Protein AF-A0A4Q2TWK3-F1 (afdb_monomer)

pLDDT: mean 90.63, std 3.58, range [76.75, 95.5]

Radius of gyration: 22.57 Å; Cα contacts (8 Å, |Δi|>4): 36; chains: 1; bounding box: 46×16×58 Å

Sequence (86 aa):
SGLFVGFVLGLQGYYTLQRYGSAEALGLLVALSLLRELGPVVTALLFAGRAGTALTAEIGLMKAGEQLSAMEMMAVDPVKRILAPR

Secondary structure (DSSP, 8-state):
-HHHHHHHHHHHHHHHHHHTT-GGGHHHHHHHHIIIIIHHHHHHHHHIIIIIHHHHHHHHHHHHTTHHHHHHHTT--HIIIIITT-

Structure (mmCIF, N/CA/C/O backbone):
data_AF-A0A4Q2TWK3-F1
#
_entry.id   AF-A0A4Q2TWK3-F1
#
loop_
_atom_site.group_PDB
_atom_site.id
_atom_site.type_symbol
_atom_site.label_atom_id
_atom_site.label_alt_id
_atom_site.label_comp_id
_atom_site.label_asym_id
_atom_site.label_entity_id
_atom_site.label_seq_id
_atom_site.pdbx_PDB_ins_code
_atom_site.Cartn_x
_atom_site.Cartn_y
_atom_site.Cartn_z
_atom_site.occupancy
_atom_site.B_iso_or_equiv
_atom_site.auth_seq_id
_atom_site.auth_comp_id
_atom_site.auth_asym_id
_atom_site.auth_atom_id
_atom_site.pdbx_PDB_model_num
ATOM 1 N N . SER A 1 1 ? 2.869 -0.712 9.406 1.00 78.56 1 SER A N 1
ATOM 2 C CA . SER A 1 1 ? 1.871 0.378 9.475 1.00 78.56 1 SER A CA 1
ATOM 3 C C . SER A 1 1 ? 0.494 -0.097 9.919 1.00 78.56 1 SER A C 1
ATOM 5 O O . SER A 1 1 ? -0.039 0.491 10.848 1.00 78.56 1 SER A O 1
ATOM 7 N N . GLY A 1 2 ? -0.063 -1.172 9.339 1.00 85.56 2 GLY A N 1
ATOM 8 C CA . GLY A 1 2 ? -1.419 -1.646 9.676 1.00 85.56 2 GLY A CA 1
ATOM 9 C C . GLY A 1 2 ? -1.660 -1.974 11.157 1.00 85.56 2 GLY A C 1
ATOM 10 O O . GLY A 1 2 ? -2.706 -1.619 11.683 1.00 85.56 2 GLY A O 1
ATOM 11 N N . LEU A 1 3 ? -0.673 -2.554 11.854 1.00 90.69 3 LEU A N 1
ATOM 12 C CA . LEU A 1 3 ? -0.771 -2.858 13.290 1.00 90.69 3 LEU A CA 1
ATOM 13 C C . LEU A 1 3 ? -1.044 -1.602 14.141 1.00 90.69 3 LEU A C 1
ATOM 15 O O . LEU A 1 3 ? -1.957 -1.591 14.959 1.00 90.69 3 LEU A O 1
ATOM 19 N N . PHE A 1 4 ? -0.287 -0.523 13.915 1.00 91.69 4 PHE A N 1
ATOM 20 C CA . PHE A 1 4 ? -0.458 0.730 14.656 1.00 91.69 4 PHE A CA 1
ATOM 21 C C . PHE A 1 4 ? -1.791 1.409 14.339 1.00 91.69 4 PHE A C 1
ATOM 23 O O . PHE A 1 4 ? -2.452 1.898 15.249 1.00 91.69 4 PHE A O 1
ATOM 30 N N . VAL A 1 5 ? -2.220 1.382 13.073 1.00 90.19 5 VAL A N 1
ATOM 31 C CA . VAL A 1 5 ? -3.537 1.900 12.669 1.00 90.19 5 VAL A CA 1
ATOM 32 C C . VAL A 1 5 ? -4.656 1.128 13.375 1.00 90.19 5 VAL A C 1
ATOM 34 O O . VAL A 1 5 ? -5.564 1.745 13.922 1.00 90.19 5 VAL A O 1
ATOM 37 N N . GLY A 1 6 ? -4.555 -0.204 13.439 1.00 90.69 6 GLY A N 1
ATOM 38 C CA . GLY A 1 6 ? -5.513 -1.058 14.144 1.00 90.69 6 GLY A CA 1
ATOM 39 C C . GLY A 1 6 ? -5.571 -0.797 15.651 1.00 90.69 6 GLY A C 1
ATOM 40 O O . GLY A 1 6 ? -6.664 -0.702 16.203 1.00 90.69 6 GLY A O 1
ATOM 41 N N . PHE A 1 7 ? -4.424 -0.611 16.314 1.00 92.06 7 PHE A N 1
ATOM 42 C CA . PHE A 1 7 ? -4.399 -0.275 17.743 1.00 92.06 7 PHE A CA 1
ATOM 43 C C . PHE A 1 7 ? -5.043 1.079 18.044 1.00 92.06 7 PHE A C 1
ATOM 45 O O . PHE A 1 7 ? -5.830 1.181 18.984 1.00 92.06 7 PHE A O 1
ATOM 52 N N . VAL A 1 8 ? -4.758 2.104 17.234 1.00 93.25 8 VAL A N 1
ATOM 53 C CA . VAL A 1 8 ? -5.362 3.434 17.406 1.00 93.25 8 VAL A CA 1
ATOM 54 C C . VAL A 1 8 ? -6.876 3.373 17.188 1.00 93.25 8 VAL A C 1
ATOM 56 O O . VAL A 1 8 ? -7.630 3.898 18.005 1.00 93.25 8 VAL A O 1
ATOM 59 N N . LEU A 1 9 ? -7.338 2.674 16.146 1.00 91.38 9 LEU A N 1
ATOM 60 C CA . LEU A 1 9 ? -8.768 2.479 15.881 1.00 91.38 9 LEU A CA 1
ATOM 61 C C . LEU A 1 9 ? -9.483 1.698 16.977 1.00 91.38 9 LEU A C 1
ATOM 63 O O . LEU A 1 9 ? -10.586 2.074 17.359 1.00 91.38 9 LEU A O 1
ATOM 67 N N . GLY A 1 10 ? -8.867 0.634 17.491 1.00 90.62 10 GLY A N 1
ATOM 68 C CA . GLY A 1 10 ? -9.434 -0.152 18.581 1.00 90.62 10 GLY A CA 1
ATOM 69 C C . GLY A 1 10 ? -9.596 0.677 19.853 1.00 90.62 10 GLY A C 1
ATOM 70 O O . GLY A 1 10 ? -10.667 0.674 20.455 1.00 90.62 10 GLY A O 1
ATOM 71 N N . LEU A 1 11 ? -8.568 1.446 20.226 1.00 92.75 11 LEU A N 1
ATOM 72 C CA . LEU A 1 11 ? -8.608 2.296 21.416 1.00 92.75 11 LEU A CA 1
ATOM 73 C C . LEU A 1 11 ? -9.640 3.427 21.276 1.00 92.75 11 LEU A C 1
ATOM 75 O O . LEU A 1 11 ? -10.476 3.623 22.156 1.00 92.75 11 LEU A O 1
ATOM 79 N N . GLN A 1 12 ? -9.614 4.152 20.155 1.00 91.19 12 GLN A N 1
ATOM 80 C CA . GLN A 1 12 ? -10.537 5.261 19.905 1.00 91.19 12 GLN A CA 1
ATOM 81 C C . GLN A 1 12 ? -11.982 4.768 19.745 1.00 91.19 12 GLN A C 1
ATOM 83 O O . GLN A 1 12 ? -12.911 5.373 20.281 1.00 91.19 12 GLN A O 1
ATOM 88 N N . GL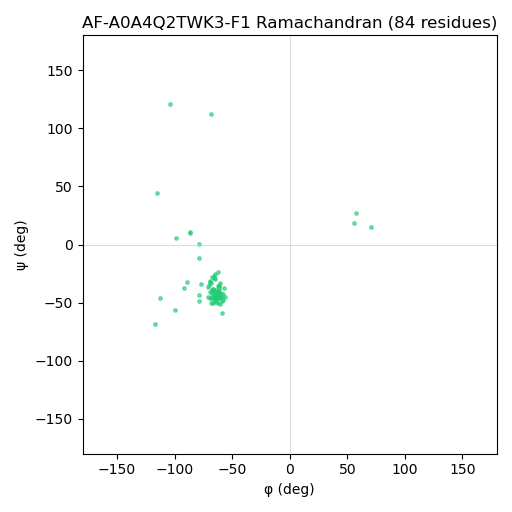Y A 1 13 ? -12.168 3.646 19.046 1.00 90.69 13 GLY A N 1
ATOM 89 C CA . GLY A 1 13 ? -13.458 2.986 18.885 1.00 90.69 13 GLY A CA 1
ATOM 90 C C . GLY A 1 13 ? -14.041 2.565 20.229 1.00 90.69 13 GLY A C 1
ATOM 91 O O . GLY A 1 13 ? -15.207 2.847 20.495 1.00 90.69 13 GLY A O 1
ATOM 92 N N . TYR A 1 14 ? -13.226 1.982 21.115 1.00 91.06 14 TYR A N 1
ATOM 93 C CA . TYR A 1 14 ? -13.673 1.560 22.441 1.00 91.06 14 TYR A CA 1
ATOM 94 C C . TYR A 1 14 ? -14.223 2.735 23.255 1.00 91.06 14 TYR A C 1
ATOM 96 O O . TYR A 1 14 ? -15.347 2.656 23.749 1.00 91.06 14 TYR A O 1
ATOM 104 N N . TYR A 1 15 ? -13.498 3.856 23.328 1.00 90.50 15 TYR A N 1
ATOM 105 C CA . TYR A 1 15 ? -13.972 5.039 24.056 1.00 90.50 15 TYR A CA 1
ATOM 106 C C .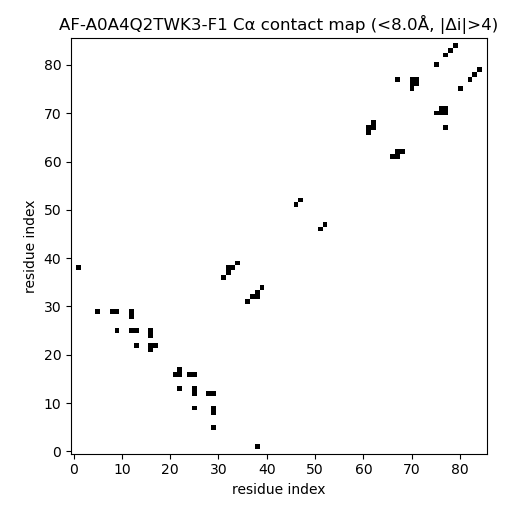 TYR A 1 15 ? -15.275 5.616 23.491 1.00 90.50 15 TYR A C 1
ATOM 108 O O . TYR A 1 15 ? -16.122 6.082 24.255 1.00 90.50 15 TYR A O 1
ATOM 116 N N . THR A 1 16 ? -15.461 5.580 22.170 1.00 88.31 16 THR A N 1
ATOM 117 C CA . THR A 1 16 ? -16.707 6.029 21.535 1.00 88.31 16 THR A CA 1
ATOM 118 C C . THR A 1 16 ? -17.866 5.089 21.863 1.00 88.31 16 THR A C 1
ATOM 120 O O . THR A 1 16 ? -18.909 5.547 22.321 1.00 88.31 16 THR A O 1
ATOM 123 N N . LEU A 1 17 ? -17.692 3.778 21.684 1.00 88.56 17 LEU A N 1
ATOM 124 C CA . LEU A 1 17 ? -18.743 2.775 21.898 1.00 88.56 17 LEU A CA 1
ATOM 125 C C . LEU A 1 17 ? -19.114 2.606 23.378 1.00 88.56 17 LEU A C 1
ATOM 127 O O . LEU A 1 17 ? -20.283 2.374 23.693 1.00 88.56 17 LEU A O 1
ATOM 131 N N . GLN A 1 18 ? -18.158 2.794 24.291 1.00 89.75 18 GLN A N 1
ATOM 132 C CA . GLN A 1 18 ? -18.401 2.761 25.733 1.00 89.75 18 GLN A CA 1
ATOM 133 C C . GLN A 1 18 ? -19.383 3.858 26.175 1.00 89.75 18 GLN A C 1
ATOM 135 O O . GLN A 1 18 ? -20.214 3.612 27.046 1.00 89.75 18 GLN A O 1
ATOM 140 N N . ARG A 1 19 ? -19.360 5.041 25.541 1.00 83.75 19 ARG A N 1
ATOM 141 C CA . ARG A 1 19 ? -20.311 6.134 25.836 1.00 83.75 19 ARG A CA 1
ATOM 142 C C . ARG A 1 19 ? -21.754 5.797 25.468 1.00 83.75 19 ARG A C 1
ATOM 144 O O . ARG A 1 19 ? -22.669 6.333 26.080 1.00 83.75 19 ARG A O 1
ATOM 151 N N . TYR A 1 20 ? -21.949 4.912 24.495 1.00 85.00 20 TYR A N 1
ATOM 152 C CA . TYR A 1 20 ? -23.265 4.448 24.053 1.00 85.00 20 TYR A CA 1
ATOM 153 C C . TYR A 1 20 ? -23.651 3.086 24.653 1.00 85.00 20 TYR A C 1
ATOM 155 O O . TYR A 1 20 ? -24.675 2.525 24.277 1.00 85.00 20 TYR A O 1
ATOM 163 N N . GLY A 1 21 ? -22.836 2.536 25.563 1.00 84.69 21 GLY A N 1
ATOM 164 C CA . GLY A 1 21 ? -23.083 1.238 26.197 1.00 84.69 21 GLY A CA 1
ATOM 165 C C . GLY A 1 21 ? -22.922 0.023 25.273 1.00 84.69 21 GLY A C 1
ATOM 166 O O . GLY A 1 21 ? -23.352 -1.063 25.638 1.00 84.69 21 GLY A O 1
ATOM 167 N N . SER A 1 22 ? -22.301 0.176 24.096 1.00 85.94 22 SER A N 1
ATOM 168 C CA . SER A 1 22 ? -22.213 -0.867 23.056 1.00 85.94 22 SER A CA 1
ATOM 169 C C . SER A 1 22 ? -20.771 -1.339 22.815 1.00 85.94 22 SER A C 1
ATOM 171 O O . SER A 1 22 ? -20.310 -1.479 21.687 1.00 85.94 22 SER A O 1
ATOM 173 N N . ALA A 1 23 ? -20.008 -1.572 23.886 1.00 82.00 23 ALA A N 1
ATOM 174 C CA . ALA A 1 23 ? -18.600 -1.975 23.779 1.00 82.00 23 ALA A CA 1
ATOM 175 C C . ALA A 1 23 ? -18.396 -3.328 23.056 1.00 82.00 23 ALA A C 1
ATOM 177 O O . ALA A 1 23 ? -17.339 -3.556 22.469 1.00 82.00 23 ALA A O 1
ATOM 178 N N . GLU A 1 24 ? -19.409 -4.199 23.038 1.00 86.75 24 GLU A N 1
ATOM 179 C CA . GLU A 1 24 ? -19.373 -5.502 22.357 1.00 86.75 24 GLU A CA 1
ATOM 180 C C . GLU A 1 24 ? -19.304 -5.378 20.824 1.00 86.75 24 GLU A C 1
ATOM 182 O O . GLU A 1 24 ? -18.711 -6.224 20.154 1.00 86.75 24 GLU A O 1
ATOM 187 N N . ALA A 1 25 ? -19.831 -4.288 20.251 1.00 88.19 25 ALA A N 1
ATOM 188 C CA . ALA A 1 25 ? -19.814 -4.048 18.806 1.00 88.19 25 ALA A CA 1
ATOM 189 C C . ALA A 1 25 ? -18.460 -3.527 18.278 1.00 88.19 25 ALA A C 1
ATOM 191 O O . ALA A 1 25 ? -18.308 -3.304 17.073 1.00 88.19 25 ALA A O 1
ATOM 192 N N . LEU A 1 26 ? -17.453 -3.362 19.147 1.00 89.19 26 LEU A N 1
ATOM 193 C CA . LEU A 1 26 ? -16.132 -2.843 18.784 1.00 89.19 26 LEU A CA 1
ATOM 194 C C . LEU A 1 26 ? -15.462 -3.650 17.665 1.00 89.19 26 LEU A C 1
ATOM 196 O O . LEU A 1 26 ? -14.931 -3.069 16.719 1.00 89.19 26 LEU A O 1
ATOM 200 N N . GLY A 1 27 ? -15.503 -4.983 17.751 1.00 89.19 27 GLY A N 1
ATOM 201 C CA . GLY A 1 27 ? -14.874 -5.854 16.754 1.00 89.19 27 GLY A CA 1
ATOM 202 C C . GLY A 1 27 ? -15.489 -5.690 15.363 1.00 89.19 27 GLY A C 1
ATOM 203 O O . GLY A 1 27 ? -14.766 -5.626 14.369 1.00 89.19 27 GLY A O 1
ATOM 204 N N . LEU A 1 28 ? -16.816 -5.545 15.299 1.00 90.88 28 LEU A N 1
ATOM 205 C CA . LEU A 1 28 ? -17.548 -5.350 14.049 1.00 90.88 28 LEU A CA 1
ATOM 206 C C . LEU A 1 28 ? -17.220 -3.993 13.415 1.00 90.88 28 LEU A C 1
ATOM 208 O O . LEU A 1 28 ? -16.977 -3.924 12.210 1.00 90.88 28 LEU A O 1
ATOM 212 N N . LEU A 1 29 ? -17.149 -2.935 14.229 1.00 89.44 29 LEU A N 1
ATOM 213 C CA . LEU A 1 29 ? -16.761 -1.601 13.770 1.00 89.44 29 LEU A CA 1
ATOM 214 C 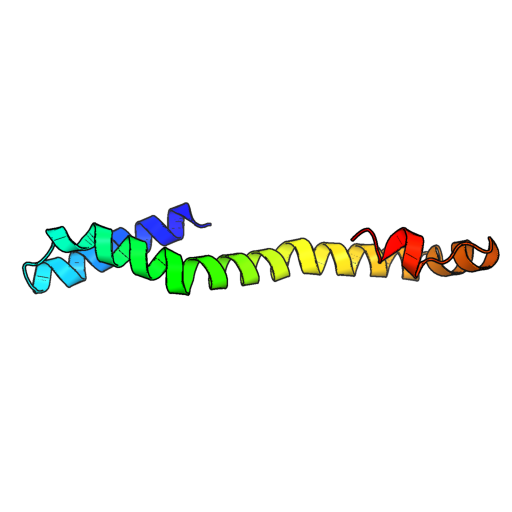C . LEU A 1 29 ? -15.342 -1.607 13.187 1.00 89.44 29 LEU A C 1
ATOM 216 O O . LEU A 1 29 ? -15.143 -1.179 12.052 1.00 89.44 29 LEU A O 1
ATOM 220 N N . VAL A 1 30 ? -14.367 -2.151 13.920 1.00 90.50 30 VAL A N 1
ATOM 221 C CA . VAL A 1 30 ? -12.967 -2.188 13.469 1.00 90.50 30 VAL A CA 1
ATOM 222 C C . VAL A 1 30 ? -12.817 -3.017 12.190 1.00 90.50 30 VAL A C 1
ATOM 224 O O . VAL A 1 30 ? -12.150 -2.577 11.253 1.00 90.50 30 VAL A O 1
ATOM 227 N N . ALA A 1 31 ? -13.462 -4.185 12.113 1.00 90.62 31 ALA A N 1
ATOM 228 C CA . ALA A 1 31 ? -13.391 -5.050 10.939 1.00 90.62 31 ALA A CA 1
ATOM 229 C C . ALA A 1 31 ? -13.990 -4.386 9.690 1.00 90.62 31 ALA A C 1
ATOM 231 O O . ALA A 1 31 ? -13.360 -4.390 8.631 1.00 90.62 31 ALA A O 1
ATOM 232 N N . LEU A 1 32 ? -15.177 -3.781 9.805 1.00 91.94 32 LEU A N 1
ATOM 233 C CA . LEU A 1 32 ? -15.840 -3.126 8.675 1.00 91.94 32 LEU A CA 1
ATOM 234 C C . LEU A 1 32 ? -15.067 -1.897 8.192 1.00 91.94 32 LEU A C 1
ATOM 236 O O . LEU A 1 32 ? -14.855 -1.758 6.986 1.00 91.94 32 LEU A O 1
ATOM 240 N N . SER A 1 33 ? -14.599 -1.044 9.107 1.00 90.62 33 SER A N 1
ATOM 241 C CA . SER A 1 33 ? -13.827 0.152 8.753 1.00 90.62 33 SER A CA 1
ATOM 242 C C . SER A 1 33 ? -12.490 -0.192 8.091 1.00 90.62 33 SER A C 1
ATOM 244 O O . SER A 1 33 ? -12.091 0.462 7.125 1.00 90.62 33 SER A O 1
ATOM 246 N N . LEU A 1 34 ? -11.798 -1.238 8.558 1.00 91.94 34 LEU A N 1
ATOM 247 C CA . LEU A 1 34 ? -10.546 -1.680 7.942 1.00 91.94 34 LEU A CA 1
ATOM 248 C C . LEU A 1 34 ? -10.770 -2.330 6.575 1.00 91.94 34 LEU A C 1
ATOM 250 O O . LEU A 1 34 ? -10.040 -2.015 5.641 1.00 91.94 34 LEU A O 1
ATOM 254 N N . LEU A 1 35 ? -11.759 -3.213 6.428 1.00 92.88 35 LEU A N 1
ATOM 255 C CA . LEU A 1 35 ? -11.975 -3.929 5.166 1.00 92.88 35 LEU A CA 1
ATOM 256 C C . LEU A 1 35 ? -12.515 -3.029 4.051 1.00 92.88 35 LEU A C 1
ATOM 258 O O . LEU A 1 35 ? -12.144 -3.220 2.895 1.00 92.88 35 LEU A O 1
ATOM 262 N N . ARG A 1 36 ? -13.391 -2.069 4.372 1.00 92.38 36 ARG A N 1
ATOM 263 C CA . ARG A 1 36 ? -14.059 -1.247 3.351 1.00 92.38 36 ARG A CA 1
ATOM 264 C C . ARG A 1 36 ? -13.339 0.046 3.016 1.00 92.38 36 ARG A C 1
ATOM 266 O O . ARG A 1 36 ? -13.357 0.448 1.859 1.00 92.38 36 ARG A O 1
ATOM 273 N N . GLU A 1 37 ? -12.740 0.699 4.003 1.00 93.12 37 GLU A N 1
ATOM 274 C CA . GLU A 1 37 ? -12.257 2.069 3.829 1.00 93.12 37 GLU A CA 1
ATOM 275 C C . GLU A 1 37 ? -10.744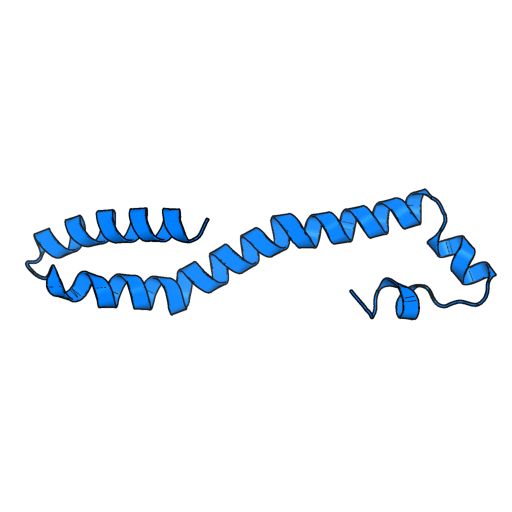 2.130 3.994 1.00 93.12 37 GLU A C 1
ATOM 277 O O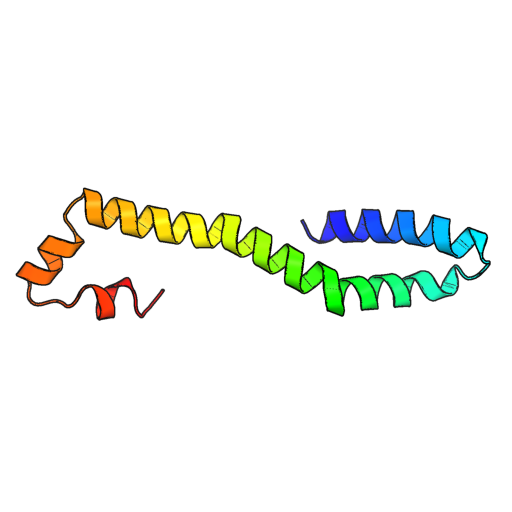 . GLU A 1 37 ? -9.998 2.346 3.039 1.00 93.12 37 GLU A O 1
ATOM 282 N N . LEU A 1 38 ? -10.268 1.901 5.214 1.00 90.88 38 LEU A N 1
ATOM 283 C CA . LEU A 1 38 ? -8.899 2.256 5.568 1.00 90.88 38 LEU A CA 1
ATOM 284 C C . LEU A 1 38 ? -7.866 1.267 5.034 1.00 90.88 38 LEU A C 1
ATOM 286 O O . LEU A 1 38 ? -6.774 1.683 4.657 1.00 90.88 38 LEU A O 1
ATOM 290 N N . GLY A 1 39 ? -8.192 -0.022 4.963 1.00 91.31 39 GLY A N 1
ATOM 291 C CA . GLY A 1 39 ? -7.299 -1.054 4.440 1.00 91.31 39 GLY A CA 1
ATOM 292 C C . GLY A 1 39 ? -6.877 -0.780 2.997 1.00 91.31 39 GLY A C 1
ATOM 293 O O . GLY A 1 39 ? -5.677 -0.622 2.753 1.00 91.31 39 GLY A O 1
ATOM 294 N N . PRO A 1 40 ? -7.823 -0.666 2.046 1.00 94.44 40 PRO A N 1
ATOM 295 C CA . PRO A 1 40 ? -7.506 -0.373 0.651 1.00 94.44 40 PRO A CA 1
ATOM 296 C C . PRO A 1 40 ? -6.796 0.974 0.474 1.00 94.44 40 PRO A C 1
ATOM 298 O O . PRO A 1 40 ? -5.764 1.037 -0.193 1.00 94.44 40 PRO A O 1
ATOM 301 N N . VAL A 1 41 ? -7.292 2.037 1.120 1.00 95.44 41 VAL A N 1
ATOM 302 C CA . VAL A 1 41 ? -6.759 3.399 0.949 1.00 95.44 41 VAL A CA 1
ATOM 303 C C . VAL A 1 41 ? -5.336 3.520 1.490 1.00 95.44 41 VAL A C 1
ATOM 305 O O . VAL A 1 41 ? -4.436 3.971 0.780 1.00 95.44 41 VAL A O 1
ATOM 308 N N . VAL A 1 42 ? -5.093 3.084 2.728 1.00 93.75 42 VAL A N 1
ATOM 309 C CA . VAL A 1 42 ? -3.764 3.197 3.349 1.00 93.75 42 VAL A CA 1
ATOM 310 C C . VAL A 1 42 ? -2.760 2.301 2.629 1.00 93.75 42 VAL A C 1
ATOM 312 O O . VAL A 1 42 ? -1.617 2.707 2.422 1.00 93.75 42 VAL A O 1
ATOM 315 N N . THR A 1 43 ? -3.174 1.105 2.204 1.00 93.50 43 THR A N 1
ATOM 316 C CA . THR A 1 43 ? -2.290 0.190 1.470 1.00 93.50 43 THR A CA 1
ATOM 317 C C . THR A 1 43 ? -1.911 0.764 0.109 1.00 93.50 43 THR A C 1
ATOM 319 O O . THR A 1 43 ? -0.729 0.766 -0.227 1.00 93.50 43 THR A O 1
ATOM 322 N N . ALA A 1 44 ? -2.870 1.321 -0.637 1.00 94.69 44 ALA A N 1
ATOM 323 C CA . ALA A 1 44 ? -2.609 1.962 -1.924 1.00 94.69 44 ALA A CA 1
ATOM 324 C C . ALA A 1 44 ? -1.664 3.167 -1.790 1.00 94.69 44 ALA A C 1
ATOM 326 O O . ALA A 1 44 ? -0.705 3.280 -2.552 1.00 94.69 44 ALA A O 1
ATOM 327 N N . LEU A 1 45 ? -1.874 4.029 -0.789 1.00 95.31 45 LEU A N 1
ATOM 328 C CA . LEU A 1 45 ? -1.007 5.186 -0.537 1.00 95.31 45 LEU A CA 1
ATOM 329 C C . LEU A 1 45 ? 0.425 4.771 -0.177 1.00 95.31 45 LEU A C 1
ATOM 331 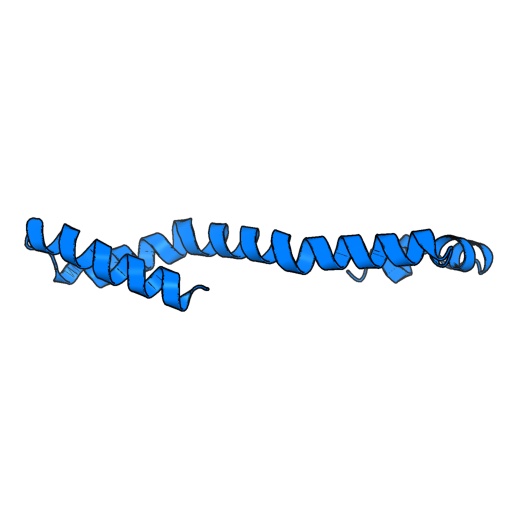O O . LEU A 1 45 ? 1.388 5.317 -0.716 1.00 95.31 45 LEU A O 1
ATOM 335 N N . LEU A 1 46 ? 0.581 3.784 0.710 1.00 94.44 46 LEU A N 1
ATOM 336 C CA . LEU A 1 46 ? 1.902 3.282 1.096 1.00 94.44 46 LEU A CA 1
ATOM 337 C C . LEU A 1 46 ? 2.608 2.581 -0.069 1.00 94.44 46 LEU A C 1
ATOM 339 O O . LEU A 1 46 ? 3.817 2.747 -0.235 1.00 94.44 46 LEU A O 1
ATOM 343 N N . PHE A 1 47 ? 1.865 1.829 -0.885 1.00 95.12 47 PHE A N 1
ATOM 344 C CA . PHE A 1 47 ? 2.397 1.175 -2.076 1.00 95.12 47 PHE A CA 1
ATOM 345 C C . PHE A 1 47 ? 2.870 2.201 -3.109 1.00 95.12 47 PHE A C 1
ATOM 347 O O . PHE A 1 47 ? 4.018 2.136 -3.548 1.00 95.12 47 PHE A O 1
ATOM 354 N N . ALA A 1 48 ? 2.045 3.200 -3.432 1.00 95.00 48 ALA A N 1
ATOM 355 C CA . ALA A 1 48 ? 2.420 4.278 -4.343 1.00 95.00 48 ALA A CA 1
ATOM 356 C C . ALA A 1 48 ? 3.663 5.037 -3.844 1.00 95.00 48 ALA A C 1
ATOM 358 O O . ALA A 1 48 ? 4.589 5.290 -4.613 1.00 95.00 48 ALA A O 1
ATOM 359 N N . GLY A 1 49 ? 3.727 5.328 -2.541 1.00 93.62 49 GLY A N 1
ATOM 360 C CA . GLY A 1 49 ? 4.847 6.049 -1.939 1.00 93.62 49 GLY A CA 1
ATOM 361 C C . GLY A 1 49 ? 6.168 5.275 -1.918 1.00 93.62 49 GLY A C 1
ATOM 362 O O . GLY A 1 49 ? 7.225 5.891 -2.021 1.00 93.62 49 GLY A O 1
ATOM 363 N N . ARG A 1 50 ? 6.143 3.943 -1.782 1.00 92.88 50 ARG A N 1
ATOM 364 C CA . ARG A 1 50 ? 7.358 3.106 -1.696 1.00 92.88 50 ARG A CA 1
ATOM 365 C C . ARG A 1 50 ? 7.713 2.434 -3.018 1.00 92.88 50 ARG A C 1
ATOM 367 O O . ARG A 1 50 ? 8.831 2.583 -3.491 1.00 92.88 50 ARG A O 1
ATOM 374 N N . ALA A 1 51 ? 6.786 1.669 -3.584 1.00 91.88 51 ALA A N 1
ATOM 375 C CA . ALA A 1 51 ? 7.026 0.900 -4.799 1.00 91.88 51 ALA A CA 1
ATOM 376 C C . ALA A 1 51 ? 6.960 1.795 -6.043 1.00 91.88 51 ALA A C 1
ATOM 378 O O . ALA A 1 51 ? 7.838 1.716 -6.895 1.00 91.88 51 ALA A O 1
ATOM 379 N N . GLY A 1 52 ? 5.975 2.699 -6.117 1.00 92.31 52 GLY A N 1
ATOM 380 C CA . GLY A 1 52 ? 5.830 3.616 -7.255 1.00 92.31 52 GLY A CA 1
ATOM 381 C C . GLY A 1 52 ? 7.022 4.564 -7.416 1.00 92.31 52 GLY A C 1
ATOM 382 O O . GLY A 1 52 ? 7.519 4.771 -8.525 1.00 92.31 52 GLY A O 1
ATOM 383 N N . THR A 1 53 ? 7.539 5.093 -6.304 1.00 94.38 53 THR A N 1
ATOM 384 C CA . THR A 1 53 ? 8.731 5.956 -6.316 1.00 94.38 53 THR A CA 1
ATOM 385 C C . THR A 1 53 ? 9.997 5.183 -6.681 1.00 94.38 53 THR A C 1
ATOM 387 O O . THR A 1 53 ? 10.784 5.680 -7.482 1.00 94.38 53 THR A O 1
ATOM 390 N N . ALA A 1 54 ? 10.171 3.959 -6.170 1.00 94.31 54 ALA A N 1
ATOM 391 C CA . ALA A 1 54 ? 11.301 3.099 -6.519 1.00 94.31 54 ALA A CA 1
ATOM 392 C C . ALA A 1 54 ? 11.308 2.730 -8.012 1.00 94.31 54 ALA A C 1
ATOM 394 O O . ALA A 1 54 ? 12.340 2.873 -8.663 1.00 94.31 54 ALA A O 1
ATOM 395 N N . LEU A 1 55 ? 10.154 2.346 -8.569 1.00 93.50 55 LEU A N 1
ATOM 396 C CA . LEU A 1 55 ? 9.991 2.064 -10.001 1.00 93.50 55 LEU A CA 1
ATOM 397 C C . LEU A 1 55 ? 10.341 3.282 -10.862 1.00 93.50 55 LEU A C 1
ATOM 399 O O . LEU A 1 55 ? 11.079 3.176 -11.841 1.00 93.50 55 LEU A O 1
ATOM 403 N N . THR A 1 56 ? 9.851 4.459 -10.470 1.00 93.50 56 THR A N 1
ATOM 404 C CA . THR A 1 56 ? 10.134 5.708 -11.190 1.00 93.50 56 THR A CA 1
ATOM 405 C C . THR A 1 56 ? 11.622 6.063 -11.124 1.00 93.50 56 THR A C 1
ATOM 407 O O . THR A 1 56 ? 12.204 6.467 -12.131 1.00 93.50 56 THR A O 1
ATOM 410 N N . ALA A 1 57 ? 12.258 5.886 -9.963 1.00 94.69 57 ALA A N 1
ATOM 411 C CA . ALA A 1 57 ? 13.683 6.142 -9.782 1.00 94.69 57 ALA A CA 1
ATOM 412 C C . ALA A 1 57 ? 14.557 5.173 -10.593 1.00 94.69 57 ALA A C 1
ATOM 414 O O . ALA A 1 57 ? 15.539 5.605 -11.193 1.00 94.69 57 ALA A O 1
ATOM 415 N N . GLU A 1 58 ? 14.190 3.891 -10.660 1.00 92.50 58 GLU A N 1
ATOM 416 C CA . GLU A 1 58 ? 14.905 2.884 -11.449 1.00 92.50 58 GLU A CA 1
ATOM 417 C C . GLU A 1 58 ? 14.878 3.233 -12.944 1.00 92.50 58 GLU A C 1
ATOM 419 O O . GLU A 1 58 ? 15.928 3.330 -13.576 1.00 92.50 58 GLU A O 1
ATOM 424 N N . ILE A 1 59 ? 13.696 3.525 -13.498 1.00 91.56 59 ILE A N 1
ATOM 425 C CA . ILE A 1 59 ? 13.557 3.930 -14.907 1.00 91.56 59 ILE A CA 1
ATOM 426 C C . ILE A 1 59 ? 14.300 5.248 -15.169 1.00 91.56 59 ILE A C 1
ATOM 428 O O . ILE A 1 59 ? 14.978 5.389 -16.189 1.00 91.56 59 ILE A O 1
ATOM 432 N N . GLY A 1 60 ? 14.213 6.204 -14.240 1.00 93.94 60 GLY A N 1
ATOM 433 C CA . GLY A 1 60 ? 14.939 7.470 -14.316 1.00 93.94 60 GLY A CA 1
ATOM 434 C C . GLY A 1 60 ? 16.457 7.281 -14.371 1.00 93.94 60 GLY A C 1
ATOM 435 O O . GLY A 1 60 ? 17.119 7.914 -15.193 1.00 93.94 60 GLY A O 1
ATOM 436 N N . LEU A 1 61 ? 17.001 6.369 -13.561 1.00 95.50 61 LEU A N 1
ATOM 437 C CA . LEU A 1 61 ? 18.423 6.026 -13.556 1.00 95.50 61 LEU A CA 1
ATOM 438 C C . LEU A 1 61 ? 18.848 5.365 -14.874 1.00 95.50 61 LEU A C 1
ATOM 440 O O . LEU A 1 61 ? 19.859 5.755 -15.454 1.00 95.50 61 LEU A O 1
ATOM 444 N N . MET A 1 62 ? 18.065 4.403 -15.376 1.00 94.38 62 MET A N 1
ATOM 445 C CA . MET A 1 62 ? 18.350 3.729 -16.651 1.00 94.38 62 MET A CA 1
ATOM 446 C C . MET A 1 62 ? 18.324 4.705 -17.830 1.00 94.38 62 MET A C 1
ATOM 448 O O . MET A 1 62 ? 19.132 4.584 -18.751 1.00 94.38 62 MET A O 1
ATOM 452 N N . LYS A 1 63 ? 17.426 5.697 -17.790 1.00 91.56 63 LYS A N 1
ATOM 453 C CA . LYS A 1 63 ? 17.368 6.769 -18.785 1.00 91.56 63 LYS A CA 1
ATOM 454 C C . LYS A 1 63 ? 18.572 7.708 -18.684 1.00 91.56 63 LYS A C 1
ATOM 456 O O . LYS A 1 63 ? 19.183 8.000 -19.701 1.00 91.56 63 LYS A O 1
ATOM 461 N N . ALA A 1 64 ? 18.938 8.148 -17.478 1.00 95.31 64 ALA A N 1
ATOM 462 C CA . ALA A 1 64 ? 20.088 9.033 -17.264 1.00 95.31 64 ALA A CA 1
ATOM 463 C C . ALA A 1 64 ? 21.430 8.370 -17.622 1.00 95.31 64 ALA A C 1
ATOM 465 O O . ALA A 1 64 ? 22.366 9.050 -18.030 1.00 95.31 64 ALA A O 1
ATOM 466 N N . GLY A 1 65 ? 21.521 7.045 -17.478 1.00 94.38 65 GLY A N 1
ATOM 467 C CA . GLY A 1 65 ? 22.677 6.248 -17.885 1.00 94.38 65 GLY A CA 1
ATOM 468 C C . GLY A 1 65 ? 22.664 5.796 -19.349 1.00 94.38 65 GLY A C 1
ATOM 469 O O . GLY A 1 65 ? 23.456 4.921 -19.686 1.00 94.38 65 GLY A O 1
ATOM 470 N N . GLU A 1 66 ? 21.755 6.315 -20.188 1.00 92.31 66 GLU A N 1
ATOM 471 C CA . GLU A 1 66 ? 21.605 5.958 -21.614 1.00 92.31 66 GLU A CA 1
ATOM 472 C C . GLU A 1 66 ? 21.392 4.450 -21.879 1.00 92.31 66 GLU A C 1
ATOM 474 O O . GLU A 1 66 ? 21.553 3.962 -22.998 1.00 92.31 66 GLU A O 1
ATOM 479 N N . GLN A 1 67 ? 20.988 3.679 -20.863 1.00 91.00 67 GLN A N 1
ATOM 480 C CA . GLN A 1 67 ? 20.826 2.226 -20.977 1.00 91.00 67 GLN A CA 1
ATOM 481 C C . GLN A 1 67 ? 19.632 1.858 -21.861 1.00 91.00 67 GLN A C 1
ATOM 483 O O . GLN A 1 67 ? 19.686 0.874 -22.594 1.00 91.00 67 GLN A O 1
ATOM 488 N N . LEU A 1 68 ? 18.564 2.663 -21.818 1.00 89.06 68 LEU A N 1
ATOM 489 C CA . LEU A 1 68 ? 17.390 2.485 -22.678 1.00 89.06 68 LEU A CA 1
ATOM 490 C C . LEU A 1 68 ? 17.758 2.684 -24.156 1.00 89.06 68 LEU A C 1
ATOM 492 O O . LEU A 1 68 ? 17.461 1.822 -24.980 1.00 89.06 68 LEU A O 1
ATOM 496 N N . SER A 1 69 ? 18.491 3.758 -24.461 1.00 90.00 69 SER A N 1
ATOM 497 C CA . SER A 1 69 ? 19.005 4.063 -25.800 1.00 90.00 69 SER A CA 1
ATOM 498 C C . SER A 1 69 ? 19.948 2.961 -26.302 1.00 90.00 69 SER A C 1
ATOM 500 O O . SER A 1 69 ? 19.864 2.531 -27.450 1.00 90.00 69 SER A O 1
ATOM 502 N N . ALA A 1 70 ? 20.821 2.439 -25.432 1.00 91.75 70 ALA A N 1
ATOM 503 C CA . ALA A 1 70 ? 21.724 1.342 -25.776 1.00 91.75 70 ALA A CA 1
ATOM 504 C C . ALA A 1 70 ? 20.973 0.060 -26.179 1.00 91.75 70 ALA A C 1
ATOM 506 O O . ALA A 1 70 ? 21.393 -0.634 -27.104 1.00 91.75 70 ALA A O 1
ATOM 507 N N . MET A 1 71 ? 19.845 -0.247 -25.532 1.00 90.12 71 MET A N 1
ATOM 508 C CA . MET A 1 71 ? 19.020 -1.405 -25.891 1.00 90.12 71 MET A CA 1
ATOM 509 C C . MET A 1 71 ? 18.353 -1.247 -27.258 1.00 90.12 71 MET A C 1
ATOM 511 O O . MET A 1 71 ? 18.347 -2.200 -28.040 1.00 90.12 71 MET A O 1
ATOM 515 N N . GLU A 1 72 ? 17.868 -0.048 -27.580 1.00 90.69 72 GLU A N 1
ATOM 516 C CA . GLU A 1 72 ? 17.303 0.254 -28.900 1.00 90.69 72 GLU A CA 1
ATOM 517 C C . GLU A 1 72 ? 18.352 0.076 -30.009 1.00 90.69 72 GLU A C 1
ATOM 519 O O . GLU A 1 72 ? 18.062 -0.528 -31.043 1.00 90.69 72 GLU A O 1
ATOM 524 N N . MET A 1 73 ? 19.602 0.485 -29.758 1.00 91.75 73 MET A N 1
ATOM 525 C CA . MET A 1 73 ? 20.730 0.270 -30.680 1.00 91.75 73 MET A CA 1
ATOM 526 C C . MET A 1 73 ? 21.074 -1.216 -30.870 1.00 91.75 73 MET A C 1
ATOM 528 O O . MET A 1 73 ? 21.590 -1.604 -31.916 1.00 91.75 73 MET A O 1
ATOM 532 N N . MET A 1 74 ? 20.759 -2.064 -29.888 1.00 93.00 74 MET A N 1
ATOM 533 C CA . MET A 1 74 ? 20.895 -3.523 -29.9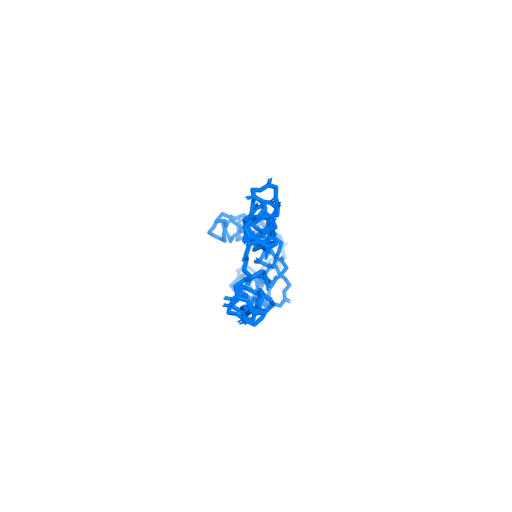71 1.00 93.00 74 MET A CA 1
ATOM 534 C C . MET A 1 74 ? 19.667 -4.213 -30.592 1.00 93.00 74 MET A C 1
ATOM 536 O O . MET A 1 74 ? 19.569 -5.439 -30.538 1.00 93.00 74 MET A O 1
ATOM 540 N N . ALA A 1 75 ? 18.727 -3.452 -31.168 1.00 91.44 75 ALA A N 1
ATOM 541 C CA . ALA A 1 75 ? 17.446 -3.941 -31.685 1.00 91.44 75 ALA A CA 1
ATOM 542 C C . ALA A 1 75 ? 16.581 -4.664 -30.627 1.00 91.44 75 ALA A C 1
ATOM 544 O O . ALA A 1 75 ? 15.757 -5.520 -30.960 1.00 91.44 75 ALA A O 1
ATOM 545 N N . VAL A 1 76 ? 16.748 -4.316 -29.344 1.00 90.06 76 VAL A N 1
ATOM 546 C CA . VAL A 1 76 ? 15.937 -4.827 -28.231 1.00 90.06 76 VAL A CA 1
ATOM 547 C C . VAL A 1 76 ? 14.952 -3.750 -27.792 1.00 90.06 76 VAL A C 1
ATOM 549 O O . VAL A 1 76 ? 15.351 -2.677 -27.359 1.00 90.06 76 VAL A O 1
ATOM 552 N N . ASP A 1 77 ? 13.657 -4.062 -27.849 1.00 91.19 77 ASP A N 1
ATOM 553 C CA . ASP A 1 77 ? 12.588 -3.156 -27.421 1.00 91.19 77 ASP A CA 1
ATOM 554 C C . ASP A 1 77 ? 12.610 -2.959 -25.885 1.00 91.19 77 ASP A C 1
ATOM 556 O O . ASP A 1 77 ? 12.311 -3.907 -25.137 1.00 91.19 77 ASP A O 1
ATOM 560 N N . PRO A 1 78 ? 12.943 -1.751 -25.385 1.00 86.38 78 PRO A N 1
ATOM 561 C CA . PRO A 1 78 ? 13.002 -1.483 -23.953 1.00 86.38 78 PRO A CA 1
ATOM 562 C C . PRO A 1 78 ? 11.619 -1.569 -23.295 1.00 86.38 78 PRO A C 1
ATOM 564 O O . PRO A 1 78 ? 11.525 -1.967 -22.136 1.00 86.38 78 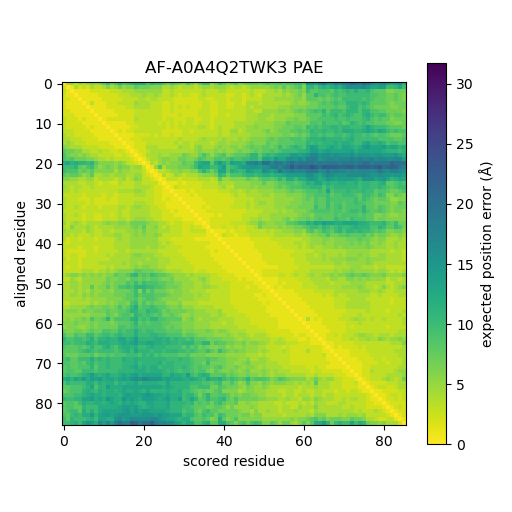PRO A O 1
ATOM 567 N N . VAL A 1 79 ? 10.523 -1.295 -24.009 1.00 87.88 79 VAL A N 1
ATOM 568 C CA . VAL A 1 79 ? 9.168 -1.357 -23.439 1.00 87.88 79 VAL A CA 1
ATOM 569 C C . VAL A 1 79 ? 8.793 -2.801 -23.116 1.00 87.88 79 VAL A C 1
ATOM 571 O O . VAL A 1 79 ? 8.351 -3.102 -22.007 1.00 87.88 79 VAL A O 1
ATOM 574 N N . LYS A 1 80 ? 9.041 -3.733 -24.039 1.00 87.44 80 LYS A N 1
ATOM 575 C CA . LYS A 1 80 ? 8.764 -5.161 -23.807 1.00 87.44 80 LYS A CA 1
ATOM 576 C C . LYS A 1 80 ? 9.694 -5.788 -22.775 1.00 87.44 80 LYS A C 1
ATOM 578 O O . LYS A 1 80 ? 9.291 -6.714 -22.076 1.00 87.44 80 LYS A O 1
ATOM 583 N N . ARG A 1 81 ? 10.942 -5.322 -22.693 1.00 86.25 81 ARG A N 1
ATOM 584 C CA . ARG A 1 81 ? 11.957 -5.937 -21.829 1.00 86.25 81 ARG A CA 1
ATOM 585 C C . ARG A 1 81 ? 11.987 -5.363 -20.412 1.00 86.25 81 ARG A C 1
ATOM 587 O O . ARG A 1 81 ? 12.313 -6.106 -19.490 1.00 86.25 81 ARG A O 1
ATOM 594 N N . ILE A 1 82 ? 11.678 -4.076 -20.246 1.00 86.56 82 ILE A N 1
ATOM 595 C CA . ILE A 1 82 ? 11.800 -3.344 -18.976 1.00 86.56 82 ILE A CA 1
ATOM 596 C C . ILE A 1 82 ? 10.430 -2.941 -18.429 1.00 86.56 82 ILE A C 1
ATOM 598 O O . ILE A 1 82 ? 10.208 -3.149 -17.239 1.00 86.56 82 ILE A O 1
ATOM 602 N N . LEU A 1 83 ? 9.525 -2.397 -19.250 1.00 85.44 83 LEU A N 1
ATOM 603 C CA . LEU A 1 83 ? 8.214 -1.943 -18.765 1.00 85.44 83 LEU A CA 1
ATOM 604 C C . LEU A 1 83 ? 7.231 -3.101 -18.575 1.00 85.44 83 LEU A C 1
ATOM 606 O O . LEU A 1 83 ? 6.630 -3.189 -17.524 1.00 85.44 83 LEU A O 1
ATOM 610 N N . ALA A 1 84 ? 7.069 -4.002 -19.548 1.00 87.25 84 ALA A N 1
ATOM 611 C CA . ALA A 1 84 ? 6.042 -5.051 -19.476 1.00 87.25 84 ALA A CA 1
ATOM 612 C C . ALA A 1 84 ? 6.166 -6.038 -18.287 1.00 87.25 84 ALA A C 1
ATOM 614 O O . ALA A 1 84 ? 5.133 -6.507 -17.812 1.00 87.25 84 ALA A O 1
ATOM 615 N N . PRO A 1 85 ? 7.373 -6.394 -17.801 1.00 87.25 85 PRO A N 1
ATOM 616 C CA . PRO A 1 85 ? 7.512 -7.239 -16.612 1.00 87.25 85 PRO A CA 1
ATOM 617 C C . PRO A 1 85 ? 7.304 -6.508 -15.274 1.00 87.25 85 PRO A C 1
ATOM 619 O O . PRO A 1 85 ? 7.28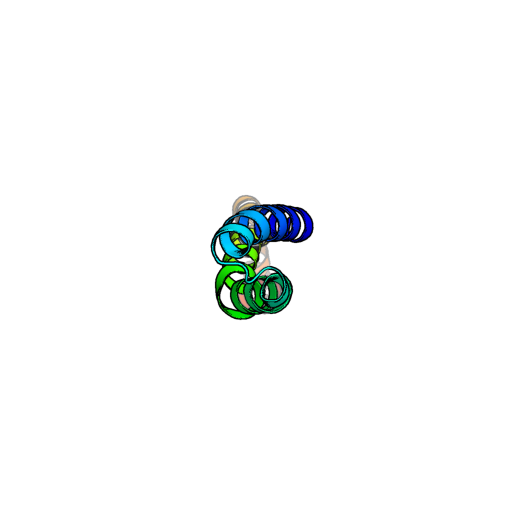1 -7.183 -14.244 1.00 87.25 85 PRO A O 1
ATOM 622 N N . ARG A 1 86 ? 7.250 -5.170 -15.270 1.00 76.75 86 ARG A N 1
ATOM 623 C CA . ARG A 1 86 ? 7.127 -4.321 -14.075 1.00 76.75 86 ARG A CA 1
ATOM 624 C C . ARG A 1 86 ? 5.704 -3.779 -13.946 1.00 76.75 86 ARG A C 1
ATOM 626 O O . ARG A 1 86 ? 5.249 -3.669 -12.788 1.00 76.75 86 ARG A O 1
#

Nearest PDB structures (foldseek):
  8fee-assembly1_I  TM=9.583E-01  e=1.348E-02  Mycolicibacterium smegmatis MC2 155
  8fef-assembly1_J  TM=9.580E-01  e=7.011E-02  Mycolicibacterium smegmatis MC2 155

Mean predicted aligned error: 5.87 Å

Organism: NCBI:txid2509717

Foldseek 3Di:
DVVVVLVVLLVVLQVVCVVVVRNVCSVVVSVCCCVPPCVVVVVVVVCCVPVVVVLVVVVVVCVVVCVCVVCVVVVHHCCVVPVPVD

InterPro domains:
  IPR030802 ABC transporter permease MalE [PF02405] (2-86)
  IPR030802 ABC transporter permease MalE [PTHR30188] (2-86)

Solvent-accessible surface area (backbone atoms only — not comparable to full-atom values): 4849 Å² total; per-residue (Å²): 112,68,68,62,54,50,52,54,50,52,55,55,43,40,62,56,28,50,77,72,73,44,54,83,54,42,64,59,52,54,52,50,48,36,68,73,49,51,45,60,52,54,49,50,52,52,42,48,65,52,54,48,48,49,54,52,50,52,54,49,49,38,53,75,67,45,49,50,62,52,32,51,76,68,76,38,62,49,57,71,69,58,52,70,83,104